Protein AF-A0A1Q8TRB0-F1 (afdb_monomer)

Radius of gyration: 15.33 Å; Cα contacts (8 Å, |Δi|>4): 151; chains: 1; bounding box: 32×51×38 Å

Foldseek 3Di:
DKFKFFQDPVVRFGHHTFWFWDWAVVDVVTDIDIGGDPPCVPRCVVVVVLDDPPDDVVSVVVQQVVPDDGIDMDDDDQDPPQPDRHSSRVVVSVVVVPVVDPPDPPPDDD

Mean predicted aligned error: 7.02 Å

Solvent-accessible surface area (backbone atoms only — not comparable to full-atom values): 6640 Å² total; per-residue (Å²): 75,32,38,36,21,23,56,27,81,93,76,75,44,37,72,41,77,34,31,26,41,30,77,38,78,89,44,88,74,61,45,74,38,78,43,68,48,92,86,37,71,73,79,32,42,74,55,58,76,69,58,55,98,80,68,48,73,67,56,49,54,53,50,61,77,63,51,86,56,64,41,36,76,43,85,36,83,76,53,87,86,48,86,47,62,59,51,25,33,49,54,53,46,52,52,55,50,56,76,72,43,78,79,72,74,76,81,74,89,125

Sequence (110 aa):
MWILLVWHPALGLPVDPVAVLGLDENRQPAERVVRWVPLVYEPAAPWRERLGETTTSQDIERWIAQSGGTCSLEPADVPEGALDLTHAADLVLDGLLAEVFPALPPRGDV

Structure (mmCIF, N/CA/C/O backbone):
data_AF-A0A1Q8TRB0-F1
#
_entry.id   AF-A0A1Q8TRB0-F1
#
loop_
_atom_site.group_PDB
_atom_site.id
_atom_site.type_symbol
_atom_site.label_atom_id
_atom_site.label_alt_id
_atom_site.label_comp_id
_atom_site.label_asym_id
_atom_site.label_entity_id
_atom_site.label_seq_id
_atom_site.pdbx_PDB_ins_code
_atom_site.Cartn_x
_atom_site.Cartn_y
_atom_site.Cartn_z
_atom_site.occupancy
_atom_site.B_iso_or_equiv
_atom_site.auth_seq_id
_atom_site.auth_comp_id
_atom_site.auth_asym_id
_atom_site.auth_atom_id
_atom_site.pdbx_PDB_model_num
ATOM 1 N N . MET A 1 1 ? -7.616 2.830 0.849 1.00 92.56 1 MET A N 1
ATOM 2 C CA . MET A 1 1 ? -6.283 2.189 0.902 1.00 92.56 1 MET A CA 1
ATOM 3 C C . MET A 1 1 ? -5.318 2.996 0.052 1.00 92.56 1 MET A C 1
ATOM 5 O O . MET A 1 1 ? -5.771 3.894 -0.653 1.00 92.56 1 MET A O 1
ATOM 9 N N . TRP A 1 2 ? -4.018 2.701 0.113 1.00 96.00 2 TRP A N 1
ATOM 10 C CA . TRP A 1 2 ? -3.015 3.402 -0.691 1.00 96.00 2 TRP A CA 1
ATOM 11 C C . TRP A 1 2 ? -1.966 2.457 -1.260 1.00 96.00 2 TRP A C 1
ATOM 13 O O . TRP A 1 2 ? -1.528 1.525 -0.586 1.00 96.00 2 TRP A O 1
ATOM 23 N N . ILE A 1 3 ? -1.527 2.743 -2.481 1.00 94.81 3 ILE A N 1
ATOM 24 C CA . ILE A 1 3 ? -0.365 2.124 -3.111 1.00 94.81 3 ILE A CA 1
ATOM 25 C C . ILE A 1 3 ? 0.816 3.073 -2.921 1.00 94.81 3 ILE A C 1
ATOM 27 O O . ILE A 1 3 ? 0.740 4.257 -3.248 1.00 94.81 3 ILE A O 1
ATOM 31 N N . LEU A 1 4 ? 1.907 2.555 -2.366 1.0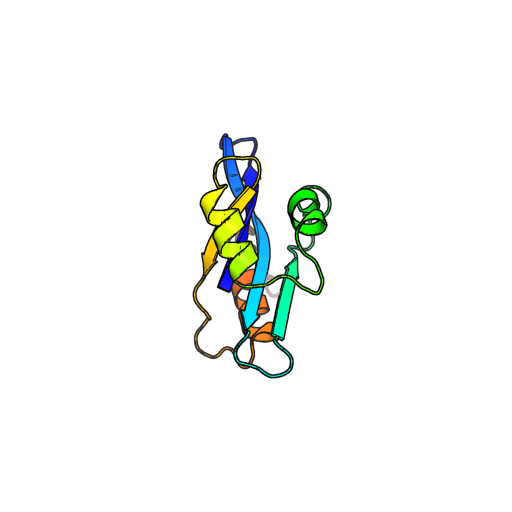0 94.75 4 LEU A N 1
ATOM 32 C CA . LEU A 1 4 ? 3.142 3.292 -2.143 1.00 94.75 4 LEU A CA 1
ATOM 33 C C . LEU A 1 4 ? 4.034 3.149 -3.370 1.00 94.75 4 LEU A C 1
ATOM 35 O O . LEU A 1 4 ? 4.421 2.035 -3.728 1.00 94.75 4 LEU A O 1
ATOM 39 N N . LEU A 1 5 ? 4.373 4.279 -3.983 1.00 93.25 5 LEU A N 1
ATOM 40 C CA . LEU A 1 5 ? 5.131 4.340 -5.226 1.00 93.25 5 LEU A CA 1
ATOM 41 C C . LEU A 1 5 ? 6.496 4.986 -5.015 1.00 93.25 5 LEU A C 1
ATOM 43 O O . LEU A 1 5 ? 6.659 5.884 -4.177 1.00 93.25 5 LEU A O 1
ATOM 47 N N . VAL A 1 6 ? 7.472 4.563 -5.810 1.00 92.75 6 VAL A N 1
ATOM 48 C CA . VAL A 1 6 ? 8.813 5.150 -5.871 1.00 92.75 6 VAL A CA 1
ATOM 49 C C . VAL A 1 6 ? 9.202 5.499 -7.301 1.00 92.75 6 VAL A C 1
ATOM 51 O O . VAL A 1 6 ? 8.542 5.116 -8.266 1.00 92.75 6 VAL A O 1
ATOM 54 N N . TRP A 1 7 ? 10.263 6.292 -7.428 1.00 90.94 7 TRP A N 1
ATOM 55 C CA . TRP A 1 7 ? 10.790 6.756 -8.704 1.00 90.94 7 TRP A CA 1
ATOM 56 C C . TRP A 1 7 ? 11.147 5.606 -9.644 1.00 90.94 7 TRP A C 1
ATOM 58 O O . TRP A 1 7 ? 12.063 4.833 -9.370 1.00 90.94 7 TRP A O 1
ATOM 68 N N . HIS A 1 8 ? 10.484 5.562 -10.797 1.00 88.69 8 HIS A N 1
ATOM 69 C CA . HIS A 1 8 ? 10.826 4.650 -11.873 1.00 88.69 8 HIS A CA 1
ATOM 70 C C . HIS A 1 8 ? 11.838 5.326 -12.816 1.00 88.69 8 HIS A C 1
ATOM 72 O O . HIS A 1 8 ? 11.475 6.258 -13.545 1.00 88.69 8 HIS A O 1
ATOM 78 N N . PRO A 1 9 ? 13.106 4.878 -12.866 1.00 84.31 9 PRO A N 1
ATOM 79 C CA . PRO A 1 9 ? 14.172 5.600 -13.563 1.00 84.31 9 PRO A CA 1
ATOM 80 C C . PRO A 1 9 ? 13.935 5.723 -15.071 1.00 84.31 9 PRO A C 1
ATOM 82 O O . PRO A 1 9 ? 14.245 6.761 -15.647 1.00 84.31 9 PRO A O 1
ATOM 85 N N . ALA A 1 10 ? 13.351 4.703 -15.708 1.00 87.31 10 ALA A N 1
ATOM 86 C CA . ALA A 1 10 ? 13.108 4.729 -17.151 1.00 87.31 10 ALA A CA 1
ATOM 87 C C . ALA A 1 10 ? 11.931 5.631 -17.552 1.00 87.31 10 ALA A C 1
ATOM 89 O O . ALA A 1 10 ? 11.874 6.083 -18.691 1.00 87.31 10 ALA A O 1
ATOM 90 N N . LEU A 1 11 ? 10.993 5.878 -16.631 1.00 85.69 11 LEU A N 1
ATOM 91 C CA . LEU A 1 11 ? 9.815 6.707 -16.898 1.00 85.69 11 LEU A CA 1
ATOM 92 C C . LEU A 1 11 ? 10.002 8.134 -16.377 1.00 85.69 11 LEU A C 1
ATOM 94 O O . LEU A 1 11 ? 9.344 9.042 -16.866 1.00 85.69 11 LEU A O 1
ATOM 98 N N . GLY A 1 12 ? 10.920 8.350 -15.431 1.00 88.38 12 GLY A N 1
ATOM 99 C CA . GLY A 1 12 ? 11.187 9.671 -14.871 1.00 88.38 12 GLY A CA 1
ATOM 100 C C . GLY A 1 12 ? 10.044 10.190 -13.997 1.00 88.38 12 GLY A C 1
ATOM 101 O O . GLY A 1 12 ? 9.782 11.390 -13.985 1.00 88.38 12 GLY A O 1
ATOM 102 N N . LEU A 1 13 ? 9.333 9.287 -13.317 1.00 89.62 13 LEU A N 1
ATOM 103 C CA . LEU A 1 13 ? 8.194 9.596 -12.449 1.00 89.62 13 LEU A CA 1
ATOM 104 C C . LEU A 1 13 ? 8.022 8.535 -11.346 1.00 89.62 13 LEU A C 1
ATOM 106 O O . LEU A 1 13 ? 8.429 7.386 -11.538 1.00 89.62 13 LEU A O 1
ATOM 110 N N . PRO A 1 14 ? 7.436 8.891 -10.185 1.00 89.50 14 PRO A N 1
ATOM 111 C CA . PRO A 1 14 ? 7.232 7.987 -9.055 1.00 89.50 14 PRO A CA 1
ATOM 112 C C . PRO A 1 14 ? 6.024 7.063 -9.250 1.00 89.50 14 PRO A C 1
ATOM 114 O O . PRO A 1 14 ? 4.976 7.278 -8.649 1.00 89.50 14 PRO A O 1
ATOM 117 N N . VAL A 1 15 ? 6.178 6.049 -10.104 1.00 90.38 15 VAL A N 1
ATOM 118 C CA . VAL A 1 15 ? 5.108 5.103 -10.476 1.00 90.38 15 VAL A CA 1
ATOM 119 C C . VAL A 1 15 ? 5.428 3.637 -10.215 1.00 90.38 15 VAL A C 1
ATOM 121 O O . VAL A 1 15 ? 4.607 2.784 -10.525 1.00 90.38 15 VAL A O 1
ATOM 124 N N . ASP A 1 16 ? 6.599 3.325 -9.662 1.00 90.81 16 ASP A N 1
ATOM 125 C CA . ASP A 1 16 ? 6.977 1.939 -9.385 1.00 90.81 16 ASP A CA 1
ATOM 126 C C . ASP A 1 16 ? 6.393 1.489 -8.031 1.00 90.81 16 ASP A C 1
ATOM 128 O O . ASP A 1 16 ? 6.7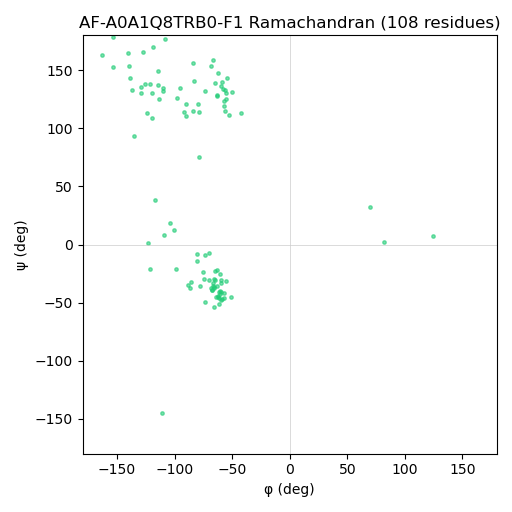58 2.077 -7.003 1.00 90.81 16 ASP A O 1
ATOM 132 N N . PRO A 1 17 ? 5.463 0.515 -7.984 1.00 92.1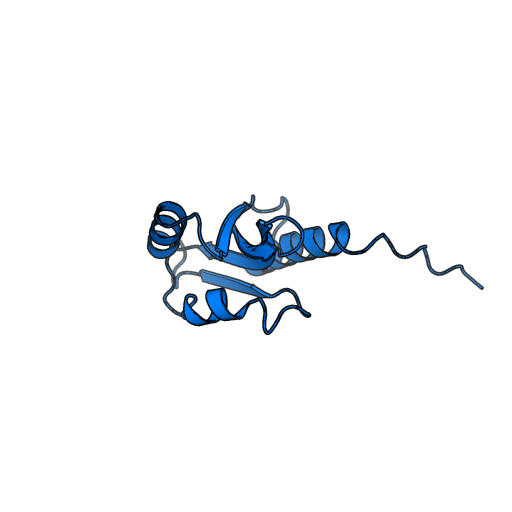9 17 PRO A N 1
ATOM 133 C CA . PRO A 1 17 ? 4.819 0.108 -6.743 1.00 92.19 17 PRO A CA 1
ATOM 134 C C . PRO A 1 17 ? 5.748 -0.710 -5.850 1.00 92.19 17 PRO A C 1
ATOM 136 O O . PRO A 1 17 ? 6.353 -1.692 -6.273 1.00 92.19 17 PRO A O 1
ATOM 139 N N . VAL A 1 18 ? 5.807 -0.344 -4.567 1.00 94.06 18 VAL A N 1
ATOM 140 C CA . VAL A 1 18 ? 6.647 -1.045 -3.581 1.00 94.06 18 VAL A CA 1
ATOM 141 C C . VAL A 1 18 ? 5.894 -1.617 -2.393 1.00 94.06 18 VAL A C 1
ATOM 143 O O . VAL A 1 18 ? 6.400 -2.524 -1.727 1.00 94.06 18 VAL A O 1
ATOM 146 N N . ALA A 1 19 ? 4.696 -1.110 -2.109 1.00 94.94 19 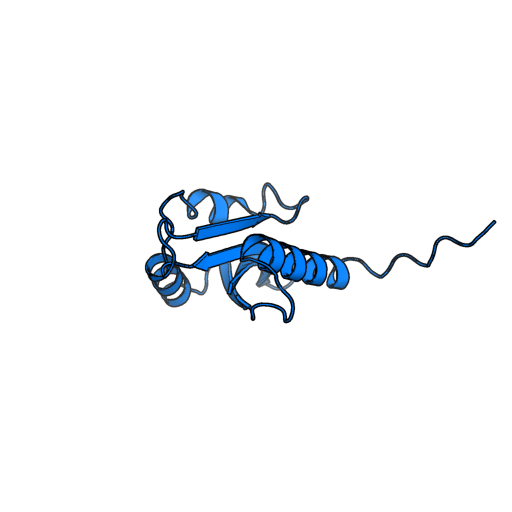ALA A N 1
ATOM 147 C CA . ALA A 1 19 ? 3.849 -1.640 -1.055 1.00 94.94 19 ALA A CA 1
ATOM 148 C C . ALA A 1 19 ? 2.395 -1.193 -1.187 1.00 94.94 19 ALA A C 1
ATOM 150 O O . ALA A 1 19 ? 2.088 -0.190 -1.825 1.00 94.94 19 ALA A O 1
ATOM 151 N N . VAL A 1 20 ? 1.525 -1.909 -0.486 1.00 95.94 20 VAL A N 1
ATOM 152 C CA . VAL A 1 20 ? 0.143 -1.528 -0.217 1.00 95.94 20 VAL A CA 1
ATOM 153 C C . VAL A 1 20 ? 0.011 -1.184 1.264 1.00 95.94 20 VAL A C 1
ATOM 155 O O . VAL A 1 20 ? 0.473 -1.932 2.129 1.00 95.94 20 VAL A O 1
ATOM 158 N N . LEU A 1 21 ? -0.611 -0.045 1.555 1.00 96.12 21 LEU A N 1
ATOM 159 C CA . LEU A 1 21 ? -0.904 0.443 2.897 1.00 96.12 21 LEU A CA 1
ATOM 160 C C . LEU A 1 21 ? -2.421 0.468 3.128 1.00 96.12 21 LEU A C 1
ATOM 162 O O . LEU A 1 21 ? -3.177 1.113 2.396 1.00 96.12 21 LEU A O 1
ATOM 166 N N . GLY A 1 22 ? -2.851 -0.195 4.195 1.00 95.00 22 GLY A N 1
ATOM 167 C CA . GLY A 1 22 ? -4.182 -0.075 4.775 1.00 95.00 22 GLY A CA 1
ATOM 168 C C . GLY A 1 22 ? -4.111 0.626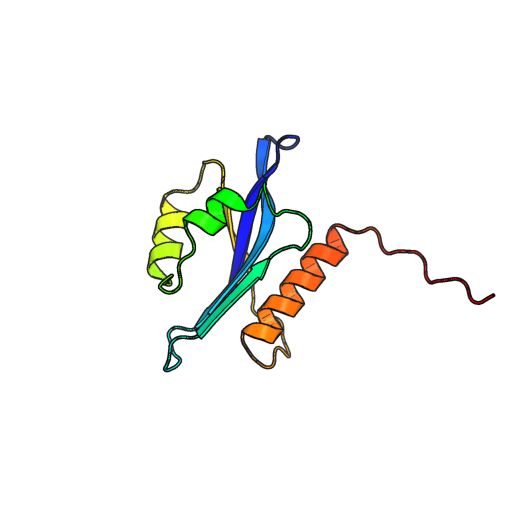 6.129 1.00 95.00 22 GLY A C 1
ATOM 169 O O . GLY A 1 22 ? -3.263 0.281 6.954 1.00 95.00 22 GLY A O 1
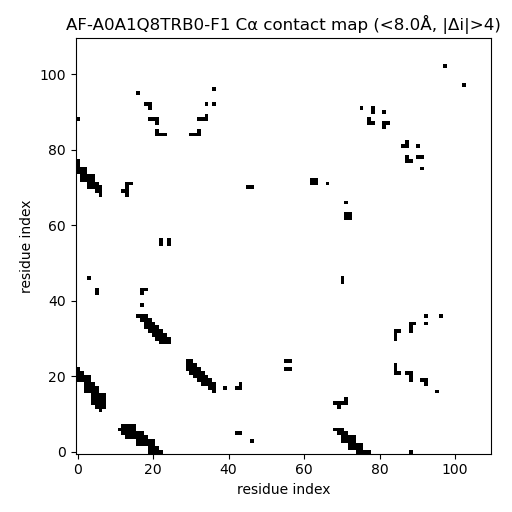ATOM 170 N N . LEU A 1 23 ? -5.014 1.579 6.363 1.00 93.56 23 LEU A N 1
ATOM 171 C CA . LEU A 1 23 ? -5.252 2.201 7.667 1.00 93.56 23 LEU A CA 1
ATOM 172 C C . LEU A 1 23 ? -6.751 2.148 7.960 1.00 93.56 23 LEU A C 1
ATOM 174 O O . LEU A 1 23 ? -7.555 2.471 7.085 1.00 93.56 23 LEU A O 1
ATOM 178 N N . ASP A 1 24 ? -7.105 1.772 9.182 1.00 90.31 24 ASP A N 1
ATOM 179 C CA . ASP A 1 24 ? -8.454 1.880 9.726 1.00 90.31 24 ASP A CA 1
ATOM 180 C C . ASP A 1 24 ? -8.387 2.440 11.152 1.00 90.31 24 ASP A C 1
ATOM 182 O O . ASP A 1 24 ? -8.198 1.726 12.140 1.00 90.31 24 ASP A O 1
ATOM 186 N N . GLU A 1 25 ? -8.527 3.760 11.246 1.00 87.06 25 GLU A N 1
ATOM 187 C CA . GLU A 1 25 ? -8.506 4.504 12.509 1.00 87.06 25 GLU A CA 1
ATOM 188 C C . GLU A 1 25 ? -9.850 4.454 13.253 1.00 87.06 25 GLU A C 1
ATOM 190 O O . GLU A 1 25 ? -9.930 4.886 14.402 1.00 87.06 25 GLU A O 1
ATOM 195 N N . ASN A 1 26 ? -10.906 3.908 12.635 1.00 86.56 26 ASN A N 1
ATOM 196 C CA . ASN A 1 26 ? -12.213 3.768 13.280 1.00 86.56 26 ASN A CA 1
ATOM 197 C C . ASN A 1 26 ? -12.276 2.542 14.205 1.00 86.56 26 ASN A C 1
ATOM 199 O O . ASN A 1 26 ? -13.193 2.432 15.024 1.00 86.56 26 ASN A O 1
ATOM 203 N N . ARG A 1 27 ? -11.314 1.616 14.100 1.00 82.69 27 ARG A N 1
ATOM 204 C CA . ARG A 1 27 ? -11.175 0.469 15.010 1.00 82.69 27 ARG A CA 1
ATOM 205 C C . ARG A 1 27 ? -10.406 0.838 16.276 1.00 82.69 27 ARG A C 1
ATOM 207 O O . ARG A 1 27 ? -9.610 1.771 16.305 1.00 82.69 27 ARG A O 1
ATOM 214 N N . GLN A 1 28 ? -10.644 0.076 17.345 1.00 80.88 28 GLN A N 1
ATOM 215 C CA . GLN A 1 28 ? -9.885 0.168 18.594 1.00 80.88 28 GLN A CA 1
ATOM 216 C C . GLN A 1 28 ? -9.290 -1.204 18.957 1.00 80.88 28 GLN A C 1
ATOM 218 O O . GLN A 1 28 ? -10.054 -2.116 19.285 1.00 80.88 28 GLN A O 1
ATOM 223 N N . PRO A 1 29 ? -7.950 -1.364 18.922 1.00 82.06 29 PRO A N 1
ATOM 224 C CA . PRO A 1 29 ? -6.961 -0.369 18.484 1.00 82.06 29 PRO A CA 1
ATOM 225 C C . PRO A 1 29 ? -7.074 -0.061 16.980 1.00 82.06 29 PRO A C 1
ATOM 227 O O . PRO A 1 29 ? -7.624 -0.868 16.230 1.00 82.06 29 PRO A O 1
ATOM 230 N N . ALA A 1 30 ? -6.558 1.100 16.562 1.00 86.19 30 ALA A N 1
ATOM 231 C CA . ALA A 1 30 ? -6.470 1.456 15.149 1.00 86.19 30 ALA A CA 1
ATOM 232 C C . ALA A 1 30 ? -5.694 0.369 14.397 1.00 86.19 30 ALA A C 1
ATOM 234 O O . ALA A 1 30 ? -4.645 -0.092 14.859 1.00 86.19 30 ALA A O 1
ATOM 235 N N . GLU A 1 31 ? -6.224 -0.060 13.258 1.00 89.50 31 GLU A N 1
ATOM 236 C CA . GLU A 1 31 ? -5.632 -1.129 12.470 1.00 89.50 31 GLU A CA 1
ATOM 237 C C . GLU A 1 31 ? -4.752 -0.536 11.372 1.00 89.50 31 GLU A C 1
ATOM 239 O O . GLU A 1 31 ? -5.130 0.406 10.673 1.00 89.50 31 GLU A O 1
ATOM 244 N N . ARG A 1 32 ? -3.556 -1.099 11.209 1.00 91.69 32 ARG A N 1
ATOM 245 C CA . ARG A 1 32 ? -2.624 -0.720 10.151 1.00 91.69 32 ARG A CA 1
ATOM 246 C C . ARG A 1 32 ? -2.019 -1.965 9.540 1.00 91.69 32 ARG A C 1
ATOM 248 O O . ARG A 1 32 ? -1.484 -2.820 10.244 1.00 91.69 32 ARG A O 1
ATOM 255 N N . VAL A 1 33 ? -2.010 -2.003 8.217 1.00 94.44 33 VAL A N 1
ATOM 256 C CA . VAL A 1 33 ? -1.432 -3.093 7.441 1.00 94.44 33 VAL A CA 1
ATOM 257 C C . VAL A 1 33 ? -0.495 -2.515 6.396 1.00 94.44 33 VAL A C 1
ATOM 259 O O . VAL A 1 33 ? -0.875 -1.625 5.644 1.00 94.44 33 VAL A O 1
ATOM 262 N N . VAL A 1 34 ? 0.724 -3.049 6.322 1.00 94.75 34 VAL A N 1
ATOM 263 C CA . VAL A 1 34 ? 1.625 -2.815 5.188 1.00 94.75 34 VAL A CA 1
ATOM 264 C C . VAL A 1 34 ? 1.949 -4.152 4.543 1.00 94.75 34 VAL A C 1
ATOM 266 O O . VAL A 1 34 ? 2.334 -5.104 5.230 1.00 94.75 34 VAL A O 1
ATOM 269 N N . ARG A 1 35 ? 1.798 -4.220 3.223 1.0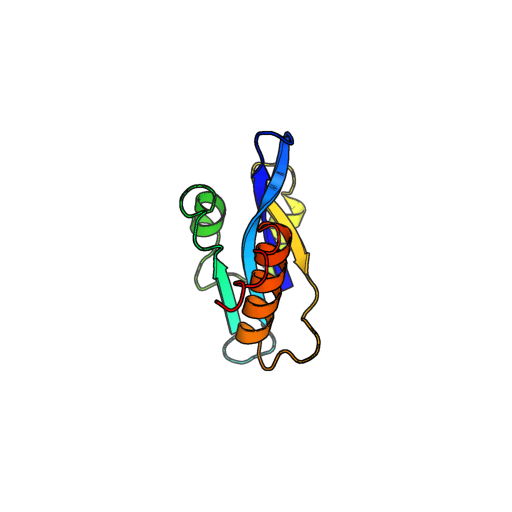0 94.62 35 ARG A N 1
ATOM 270 C CA . ARG A 1 35 ? 2.175 -5.368 2.401 1.00 94.62 35 ARG A CA 1
ATOM 271 C C . ARG A 1 35 ? 3.213 -4.935 1.391 1.00 94.62 35 ARG A C 1
ATOM 273 O O . ARG A 1 35 ? 2.921 -4.156 0.495 1.00 94.62 35 ARG A O 1
ATOM 280 N N . TRP A 1 36 ? 4.444 -5.390 1.594 1.00 93.88 36 TRP A N 1
ATOM 281 C CA . TRP A 1 36 ? 5.573 -5.055 0.733 1.00 93.88 36 TRP A CA 1
ATOM 282 C C . TRP A 1 36 ? 5.607 -5.970 -0.483 1.00 93.88 36 TRP A C 1
ATOM 284 O O . TRP A 1 36 ? 5.421 -7.180 -0.354 1.00 93.88 36 TRP A O 1
ATOM 294 N N . VAL A 1 37 ? 5.941 -5.406 -1.639 1.00 90.94 37 VAL A N 1
ATOM 295 C CA . VAL A 1 37 ? 6.300 -6.196 -2.816 1.00 90.94 37 VAL A CA 1
ATOM 296 C C . VAL A 1 37 ? 7.582 -6.996 -2.487 1.00 90.94 37 VAL A C 1
ATOM 298 O O . VAL A 1 37 ? 8.567 -6.406 -2.029 1.00 90.94 37 VAL A O 1
ATOM 301 N N . PRO A 1 38 ? 7.617 -8.331 -2.682 1.00 81.62 38 PRO A N 1
ATOM 302 C CA . PRO A 1 38 ? 8.695 -9.182 -2.158 1.00 81.62 38 PRO A CA 1
ATOM 303 C C . PRO A 1 38 ? 10.119 -8.872 -2.654 1.00 81.62 38 PRO A C 1
ATOM 305 O O . PRO A 1 38 ? 11.082 -9.182 -1.957 1.00 81.62 38 PRO A O 1
ATOM 308 N N . LEU A 1 39 ? 10.275 -8.270 -3.840 1.00 77.06 39 LEU A N 1
ATOM 309 C CA . LEU A 1 39 ? 11.571 -8.128 -4.527 1.00 77.06 39 LEU A CA 1
ATOM 310 C C . LEU A 1 39 ? 12.133 -6.695 -4.572 1.00 77.06 39 LEU A C 1
ATOM 312 O O . LEU A 1 39 ? 13.146 -6.463 -5.222 1.00 77.06 39 LEU A O 1
ATOM 316 N N . VAL A 1 40 ? 11.526 -5.736 -3.869 1.00 77.06 40 VAL A N 1
ATOM 317 C CA . VAL A 1 40 ? 11.888 -4.302 -3.969 1.00 77.06 40 VAL A CA 1
ATOM 318 C C . VAL A 1 40 ? 12.420 -3.721 -2.657 1.00 77.06 40 VAL A C 1
ATOM 320 O O . VAL A 1 40 ? 12.143 -2.581 -2.297 1.00 77.06 40 VAL A O 1
ATOM 323 N N . TYR A 1 41 ? 13.212 -4.502 -1.921 1.00 71.94 41 TYR A N 1
ATOM 324 C CA . TYR A 1 41 ? 13.681 -4.140 -0.575 1.00 71.94 41 TYR A CA 1
ATOM 325 C C . TYR A 1 41 ? 14.455 -2.809 -0.526 1.00 71.94 41 TYR A C 1
ATOM 327 O O . TYR A 1 41 ? 14.180 -1.983 0.343 1.00 71.94 41 TYR A O 1
ATOM 335 N N . GLU A 1 42 ? 15.395 -2.597 -1.453 1.00 81.56 42 GLU A N 1
ATOM 336 C CA . GLU A 1 42 ? 16.179 -1.356 -1.549 1.00 81.56 42 GLU A CA 1
ATOM 337 C C . GLU A 1 42 ? 15.359 -0.181 -2.112 1.00 81.56 42 GLU A C 1
ATOM 339 O O . GLU A 1 42 ? 15.320 0.860 -1.452 1.00 81.56 42 GLU A O 1
ATOM 344 N N . PRO A 1 43 ? 14.631 -0.316 -3.244 1.00 84.38 43 PRO A N 1
ATOM 345 C CA . PRO A 1 43 ? 13.750 0.748 -3.733 1.00 84.38 43 PRO A CA 1
ATOM 346 C C . PRO A 1 43 ? 12.710 1.211 -2.707 1.00 84.38 43 PRO A C 1
ATOM 348 O O . PRO A 1 43 ? 12.357 2.384 -2.677 1.00 84.38 43 PRO A O 1
ATOM 351 N N . ALA A 1 44 ? 12.251 0.317 -1.827 1.00 88.19 44 ALA A N 1
ATOM 352 C CA . ALA A 1 44 ? 11.288 0.617 -0.773 1.00 88.19 44 ALA A CA 1
ATOM 353 C C . ALA A 1 44 ? 11.852 1.426 0.412 1.00 88.19 44 ALA A C 1
ATOM 355 O O . ALA A 1 44 ? 11.069 1.849 1.270 1.00 88.19 44 ALA A O 1
ATOM 356 N N . ALA A 1 45 ? 13.171 1.640 0.504 1.00 89.88 45 ALA A N 1
ATOM 357 C CA . ALA A 1 45 ? 13.810 2.296 1.650 1.00 89.88 45 ALA A CA 1
ATOM 358 C C . ALA A 1 45 ? 13.173 3.648 2.043 1.00 89.88 45 ALA A C 1
ATOM 360 O O . ALA A 1 45 ? 12.849 3.809 3.222 1.00 89.88 45 ALA A O 1
ATOM 361 N N . PRO A 1 46 ? 12.850 4.564 1.105 1.00 90.31 46 PRO A N 1
ATOM 362 C CA . PRO A 1 46 ? 12.217 5.836 1.456 1.00 90.31 46 PRO A CA 1
ATOM 363 C C . PRO A 1 46 ? 10.872 5.677 2.173 1.00 90.31 46 PRO A C 1
ATOM 365 O O . PRO A 1 46 ? 10.514 6.490 3.022 1.00 90.31 46 PRO A O 1
ATOM 368 N N . TRP A 1 47 ? 10.109 4.632 1.841 1.00 93.12 47 TRP A N 1
ATOM 369 C CA . TRP A 1 47 ? 8.843 4.344 2.510 1.00 93.12 47 TRP A CA 1
ATOM 370 C C . TRP A 1 47 ? 9.050 3.683 3.864 1.00 93.12 47 TRP A C 1
ATOM 372 O O . TRP A 1 47 ? 8.322 3.985 4.802 1.00 93.12 47 TRP A O 1
ATOM 382 N N . ARG A 1 48 ? 10.062 2.830 4.001 1.00 90.31 48 ARG A N 1
ATOM 383 C CA . ARG A 1 48 ? 10.390 2.175 5.274 1.00 90.31 48 ARG A CA 1
ATOM 384 C C . ARG A 1 48 ? 10.872 3.150 6.334 1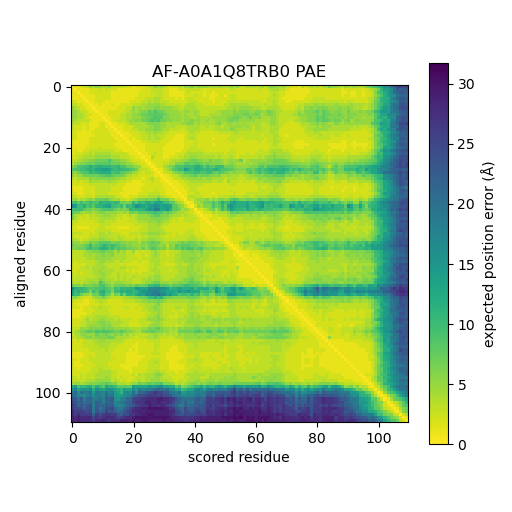.00 90.31 48 ARG A C 1
ATOM 386 O O . ARG A 1 48 ? 10.550 2.971 7.498 1.00 90.31 48 ARG A O 1
ATOM 393 N N . GLU A 1 49 ? 11.605 4.179 5.928 1.00 89.94 49 GLU A N 1
ATOM 394 C CA . GLU A 1 49 ? 12.056 5.249 6.822 1.00 89.94 49 GLU A CA 1
ATOM 395 C C . GLU A 1 49 ? 10.900 6.144 7.294 1.00 89.94 49 GLU A C 1
ATOM 397 O O . GLU A 1 49 ? 10.940 6.676 8.400 1.00 89.94 49 GLU A O 1
ATOM 402 N N . ARG A 1 50 ? 9.859 6.310 6.466 1.00 90.25 50 ARG A N 1
ATOM 403 C CA . ARG A 1 50 ? 8.682 7.141 6.778 1.00 90.25 50 ARG A CA 1
ATOM 404 C C . ARG A 1 50 ? 7.604 6.398 7.558 1.00 90.25 50 ARG A C 1
ATOM 406 O O . ARG A 1 50 ? 6.926 7.000 8.388 1.00 90.25 50 ARG A O 1
ATOM 413 N N . LEU A 1 51 ? 7.399 5.121 7.249 1.00 90.38 51 LEU A N 1
ATOM 414 C CA . LEU A 1 51 ? 6.369 4.293 7.861 1.00 90.38 51 LEU A CA 1
ATOM 415 C C . LEU A 1 51 ? 6.823 3.829 9.247 1.00 90.38 51 LEU A C 1
ATOM 417 O O . LEU A 1 51 ? 7.727 3.008 9.371 1.00 90.38 51 LEU A O 1
ATOM 421 N N . GLY A 1 52 ? 6.131 4.294 10.282 1.00 84.38 52 GLY A N 1
ATOM 422 C CA . GLY A 1 52 ? 6.300 3.836 11.658 1.00 84.38 52 GLY A CA 1
ATOM 423 C C . GLY A 1 52 ? 5.115 2.998 12.135 1.00 84.38 52 GLY A C 1
ATOM 424 O O . GLY A 1 52 ? 4.110 2.848 11.437 1.00 84.38 52 GLY A O 1
ATOM 425 N N . GLU A 1 53 ? 5.205 2.482 13.361 1.00 79.19 53 GLU A N 1
ATOM 426 C CA . GLU A 1 53 ? 4.070 1.834 14.042 1.00 79.19 53 GLU A CA 1
ATOM 427 C C . GLU A 1 53 ? 2.911 2.810 14.301 1.00 79.19 53 GLU A C 1
ATOM 429 O O . GLU A 1 53 ? 1.767 2.390 14.429 1.00 79.19 53 GLU A O 1
ATOM 434 N N . THR A 1 54 ? 3.198 4.114 14.317 1.00 84.25 54 THR A N 1
ATOM 435 C CA . THR A 1 54 ? 2.243 5.192 14.600 1.00 84.25 54 THR A CA 1
ATOM 436 C C . THR A 1 54 ? 1.798 5.955 13.351 1.00 84.25 54 THR A C 1
ATOM 438 O O . THR A 1 54 ? 1.360 7.092 13.479 1.00 84.25 54 THR A O 1
ATOM 441 N N . THR A 1 55 ? 1.973 5.406 12.144 1.00 89.50 55 THR A N 1
ATOM 442 C CA . THR A 1 55 ? 1.523 6.086 10.915 1.00 89.50 55 THR A CA 1
ATOM 443 C C . THR A 1 55 ? 0.003 6.252 10.912 1.00 89.50 55 THR A C 1
ATOM 445 O O . THR A 1 55 ? -0.720 5.271 11.079 1.00 89.50 55 THR A O 1
ATOM 448 N N . THR A 1 56 ? -0.452 7.481 10.666 1.00 89.81 56 THR A N 1
ATOM 449 C CA . THR A 1 56 ? -1.865 7.903 10.685 1.00 89.81 56 THR A CA 1
ATOM 450 C C . THR A 1 56 ? -2.336 8.417 9.327 1.00 89.81 56 THR A C 1
ATOM 452 O O . THR A 1 56 ? -1.523 8.697 8.441 1.00 89.81 56 THR A O 1
ATOM 455 N N . SER A 1 57 ? -3.646 8.629 9.168 1.00 87.94 57 SER A N 1
ATOM 456 C CA . SER A 1 57 ? -4.211 9.272 7.970 1.00 87.94 57 SER A CA 1
ATOM 457 C C . SER A 1 57 ? -3.664 10.691 7.758 1.00 87.94 57 SER A C 1
ATOM 459 O O . SER A 1 57 ? -3.475 11.124 6.623 1.00 87.94 57 SER A O 1
ATOM 461 N N . GLN A 1 58 ? -3.321 11.407 8.833 1.00 89.31 58 GLN A N 1
ATOM 462 C CA . GLN A 1 58 ? -2.731 12.745 8.736 1.00 89.31 58 GLN A CA 1
ATOM 463 C C . GLN A 1 58 ? -1.326 12.722 8.110 1.00 89.31 58 GLN A C 1
ATOM 465 O O . GLN A 1 58 ? -0.934 13.661 7.410 1.00 89.31 58 GLN A O 1
ATOM 470 N N . ASP A 1 59 ? -0.555 11.655 8.338 1.00 91.19 59 ASP A N 1
ATOM 471 C CA . ASP A 1 59 ? 0.741 11.482 7.679 1.00 91.19 59 ASP A CA 1
ATOM 472 C C . ASP A 1 59 ? 0.562 11.288 6.169 1.00 91.19 59 ASP A C 1
ATOM 474 O O . ASP A 1 59 ? 1.328 11.850 5.386 1.00 91.19 59 ASP A O 1
ATOM 478 N N . ILE A 1 60 ? -0.501 10.5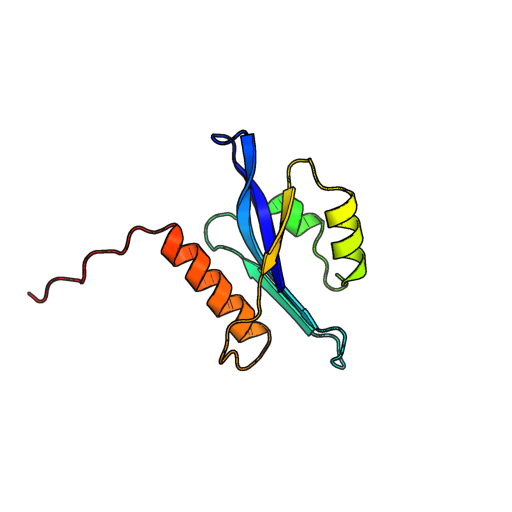87 5.756 1.00 88.81 60 ILE A N 1
ATOM 479 C CA . ILE A 1 60 ? -0.867 10.419 4.344 1.00 88.81 60 ILE A CA 1
ATOM 480 C C . ILE A 1 60 ? -1.177 11.761 3.694 1.00 88.81 60 ILE A C 1
ATOM 482 O O . ILE A 1 60 ? -0.598 12.084 2.659 1.00 88.81 60 ILE A O 1
ATOM 486 N N . GLU A 1 61 ? -2.040 12.568 4.310 1.00 88.94 61 GLU A N 1
ATOM 487 C CA . GLU A 1 61 ? -2.373 13.903 3.803 1.00 88.94 61 GLU A CA 1
ATOM 488 C C . GLU A 1 61 ? -1.121 14.774 3.655 1.00 88.94 61 GLU A C 1
ATOM 490 O O . GLU A 1 61 ? -0.936 15.449 2.639 1.00 88.94 61 GLU A O 1
ATOM 495 N N . ARG A 1 62 ? -0.214 14.711 4.639 1.00 89.19 62 ARG A N 1
ATOM 496 C CA . ARG A 1 62 ? 1.066 15.422 4.588 1.00 89.19 62 ARG A CA 1
ATOM 497 C C . ARG A 1 62 ? 1.929 14.952 3.418 1.00 89.19 62 ARG A C 1
ATOM 499 O O . ARG A 1 62 ? 2.513 15.791 2.736 1.00 89.19 62 ARG A O 1
ATOM 506 N N . TRP A 1 63 ? 2.031 13.645 3.184 1.00 89.94 63 TRP A N 1
ATOM 507 C CA . TRP A 1 63 ? 2.822 13.099 2.079 1.00 89.94 63 TRP A CA 1
ATOM 508 C C . TRP A 1 63 ? 2.215 13.415 0.711 1.00 89.94 63 TRP A C 1
ATOM 510 O O . TRP A 1 63 ? 2.961 13.753 -0.205 1.00 89.94 63 TRP A O 1
ATOM 520 N N . ILE A 1 64 ? 0.886 13.397 0.584 1.00 85.81 64 ILE A N 1
ATOM 521 C CA . ILE A 1 64 ? 0.181 13.825 -0.634 1.00 85.81 64 ILE A CA 1
ATOM 522 C C . ILE A 1 64 ? 0.449 15.308 -0.908 1.00 85.81 64 ILE A C 1
ATOM 524 O O . ILE A 1 64 ? 0.776 15.674 -2.032 1.00 85.81 64 ILE A O 1
ATOM 528 N N . ALA A 1 65 ? 0.382 16.172 0.108 1.00 84.50 65 ALA A N 1
ATOM 529 C CA . ALA A 1 65 ? 0.664 17.602 -0.047 1.00 84.50 65 ALA A CA 1
ATOM 530 C C . ALA A 1 65 ? 2.129 17.902 -0.431 1.00 84.50 65 ALA A C 1
ATOM 532 O O . ALA A 1 65 ? 2.421 18.957 -0.987 1.00 84.50 65 ALA A O 1
ATOM 533 N N . GLN A 1 66 ? 3.047 16.978 -0.137 1.00 79.69 66 GLN A N 1
ATOM 534 C CA . GLN A 1 66 ? 4.478 17.061 -0.454 1.00 79.69 66 GLN A CA 1
ATOM 535 C C . GLN A 1 66 ? 4.860 16.233 -1.696 1.00 79.69 66 GLN A C 1
ATOM 537 O O . GLN A 1 66 ? 6.044 15.990 -1.938 1.00 79.69 66 GLN A O 1
ATOM 542 N N . SER A 1 67 ? 3.870 15.777 -2.470 1.00 66.69 67 SER A N 1
ATOM 543 C CA . SER A 1 67 ? 4.078 14.970 -3.675 1.00 66.69 67 SER A CA 1
ATOM 544 C C . SER A 1 67 ? 4.872 15.733 -4.748 1.00 66.69 67 SER A C 1
ATOM 546 O O . SER A 1 67 ? 4.799 16.956 -4.856 1.00 66.69 67 SER A O 1
ATOM 548 N N . GLY A 1 68 ? 5.681 15.001 -5.528 1.00 63.56 68 GLY A N 1
ATOM 549 C CA . GLY A 1 68 ? 6.553 15.574 -6.570 1.00 63.56 68 GLY A CA 1
ATOM 550 C C . GLY A 1 68 ? 8.046 15.235 -6.454 1.00 63.56 68 GLY A C 1
ATOM 551 O O . GLY A 1 68 ? 8.850 15.783 -7.204 1.00 63.56 68 GLY A O 1
ATOM 552 N N . GLY A 1 69 ? 8.429 14.348 -5.528 1.00 76.69 69 GLY A N 1
ATOM 553 C CA . GLY A 1 69 ? 9.807 13.869 -5.356 1.00 76.69 69 GLY A CA 1
ATOM 554 C C . GLY A 1 69 ? 10.005 12.400 -5.749 1.00 76.69 69 GLY A C 1
ATOM 555 O O . GLY A 1 69 ? 9.373 11.876 -6.660 1.00 76.69 69 GLY A O 1
ATOM 556 N N . THR A 1 70 ? 10.877 11.704 -5.020 1.00 83.25 70 THR A N 1
ATOM 557 C CA . THR A 1 70 ? 11.238 10.292 -5.249 1.00 83.25 70 THR A CA 1
ATOM 558 C C . THR A 1 70 ? 10.132 9.287 -4.912 1.00 83.25 70 THR A C 1
ATOM 560 O O . THR A 1 70 ? 10.301 8.097 -5.172 1.00 83.25 70 THR A O 1
ATOM 563 N N . CYS A 1 71 ? 9.026 9.731 -4.309 1.00 90.00 71 CYS A N 1
ATOM 564 C CA . CYS A 1 71 ? 7.910 8.880 -3.906 1.00 90.00 71 CYS A CA 1
ATOM 565 C C . CYS A 1 71 ? 6.569 9.552 -4.186 1.00 90.00 71 CYS A C 1
ATOM 567 O O . CYS A 1 71 ? 6.469 10.779 -4.144 1.00 90.00 71 CYS A O 1
ATOM 569 N N . SER A 1 72 ? 5.547 8.725 -4.379 1.00 92.06 72 SER A N 1
ATOM 570 C CA . SER A 1 72 ? 4.146 9.135 -4.468 1.00 92.06 72 SER A CA 1
ATOM 571 C C . SER A 1 72 ? 3.253 8.130 -3.741 1.00 92.06 72 SER A C 1
ATOM 573 O O . SER A 1 72 ? 3.692 7.023 -3.418 1.00 92.06 72 SER A O 1
ATOM 575 N N . LEU A 1 73 ? 2.012 8.523 -3.475 1.00 92.19 73 LEU A N 1
ATOM 576 C CA . LEU A 1 73 ? 0.949 7.619 -3.054 1.00 92.19 73 LEU A CA 1
ATOM 577 C C . LEU A 1 73 ? -0.195 7.717 -4.050 1.00 92.19 73 LEU A C 1
ATOM 579 O O . LEU A 1 73 ? -0.585 8.825 -4.409 1.00 92.19 73 LEU A O 1
ATOM 583 N N . GLU A 1 74 ? -0.777 6.579 -4.397 1.00 91.69 74 GLU A N 1
ATOM 584 C CA . GLU A 1 74 ? -2.022 6.534 -5.162 1.00 91.69 74 GLU A CA 1
ATOM 585 C C . GLU A 1 74 ? -3.140 5.934 -4.308 1.00 91.69 74 GLU A C 1
ATOM 587 O O . GLU A 1 74 ? -2.899 4.961 -3.581 1.00 91.69 74 GLU A O 1
ATOM 592 N N . PRO A 1 75 ? -4.357 6.502 -4.345 1.00 92.38 75 PRO A N 1
ATOM 593 C CA . PRO A 1 75 ? -5.498 5.899 -3.682 1.00 92.38 75 PRO A CA 1
ATOM 594 C C . PRO A 1 75 ? -5.830 4.554 -4.336 1.00 92.38 75 PRO A C 1
ATOM 596 O O . PRO A 1 75 ? -5.817 4.414 -5.555 1.00 92.38 75 PRO A O 1
ATOM 599 N N . ALA A 1 76 ? -6.159 3.575 -3.502 1.00 92.94 76 ALA A N 1
ATOM 600 C CA . ALA A 1 76 ? -6.697 2.294 -3.929 1.00 92.94 76 ALA A CA 1
ATOM 601 C C . ALA A 1 76 ? -8.010 2.015 -3.203 1.00 92.94 76 ALA A C 1
ATOM 603 O O . ALA A 1 76 ? -8.134 2.244 -1.987 1.00 92.94 76 ALA A O 1
ATOM 604 N N . ASP A 1 77 ? -8.966 1.494 -3.962 1.00 91.69 77 ASP A N 1
ATOM 605 C CA . ASP A 1 77 ? -10.228 1.008 -3.431 1.00 91.69 77 ASP A CA 1
ATOM 606 C C . ASP A 1 77 ? -10.008 -0.251 -2.589 1.00 91.69 77 ASP A C 1
ATOM 608 O O . ASP A 1 77 ? -9.042 -0.996 -2.768 1.00 91.69 77 ASP A O 1
ATOM 612 N N . VAL A 1 78 ? -10.908 -0.478 -1.633 1.00 90.62 78 VAL A N 1
ATOM 613 C CA . VAL A 1 78 ? -10.953 -1.739 -0.890 1.00 90.62 78 VAL A CA 1
ATOM 614 C C . VAL A 1 78 ? -11.669 -2.764 -1.774 1.00 90.62 78 VAL A C 1
ATOM 616 O O . VAL A 1 78 ? -12.822 -2.515 -2.131 1.00 90.62 78 VAL A O 1
ATOM 619 N N . PRO A 1 79 ? -11.035 -3.897 -2.132 1.00 91.00 79 PRO A N 1
ATOM 620 C CA . PRO A 1 79 ? -11.659 -4.894 -2.995 1.00 91.00 79 PRO A CA 1
ATOM 621 C C . PRO A 1 79 ? -12.962 -5.444 -2.408 1.00 91.00 79 PRO A C 1
ATOM 623 O O . PRO A 1 79 ? -13.051 -5.729 -1.209 1.00 91.00 79 PRO A O 1
ATOM 626 N N . GLU A 1 80 ? -13.966 -5.647 -3.263 1.00 88.38 80 GLU A N 1
ATOM 627 C CA . GLU A 1 80 ? -15.195 -6.332 -2.863 1.00 88.38 80 GLU A CA 1
ATOM 628 C C . GLU A 1 80 ? -14.882 -7.752 -2.369 1.00 88.38 80 GLU A C 1
ATOM 630 O O . GLU A 1 80 ? -14.089 -8.482 -2.963 1.00 88.38 80 GLU A O 1
ATOM 635 N N . GLY A 1 81 ? -15.509 -8.154 -1.262 1.00 88.06 81 GLY A N 1
ATOM 636 C CA . GLY A 1 81 ? -15.281 -9.469 -0.656 1.00 88.06 81 GLY A CA 1
ATOM 637 C C . GLY A 1 81 ? -14.040 -9.565 0.240 1.00 88.06 81 GLY A C 1
ATOM 638 O O . GLY A 1 81 ? -13.791 -10.637 0.798 1.00 88.06 81 GLY A O 1
ATOM 639 N N . ALA A 1 82 ? -13.294 -8.472 0.441 1.00 92.12 82 ALA A N 1
ATOM 640 C CA . ALA A 1 82 ? -12.274 -8.424 1.481 1.00 92.12 82 ALA A CA 1
ATOM 641 C C . ALA A 1 82 ? -12.897 -8.696 2.863 1.00 92.12 82 ALA A C 1
ATOM 643 O O . ALA A 1 82 ? -13.943 -8.154 3.218 1.00 92.12 82 ALA A O 1
ATOM 644 N N . LEU A 1 83 ? -12.245 -9.566 3.638 1.00 91.81 83 LEU A N 1
ATOM 645 C CA . LEU A 1 83 ? -12.753 -10.031 4.937 1.00 91.81 83 LEU A CA 1
ATOM 646 C C . LEU A 1 83 ? -12.316 -9.102 6.073 1.00 91.81 83 LEU A C 1
ATOM 648 O O . LEU A 1 83 ? -13.049 -8.889 7.034 1.00 91.81 83 LEU A O 1
ATOM 652 N N . ASP A 1 84 ? -11.113 -8.558 5.940 1.00 92.44 84 ASP A N 1
ATOM 653 C CA . ASP A 1 84 ? -10.499 -7.594 6.835 1.00 92.44 84 ASP A CA 1
ATOM 654 C C . ASP A 1 84 ? -9.488 -6.741 6.047 1.00 92.44 84 ASP A C 1
ATOM 656 O O . ASP A 1 84 ? -9.286 -6.929 4.840 1.00 92.44 84 ASP A O 1
ATOM 660 N N . LEU A 1 85 ? -8.860 -5.780 6.727 1.00 93.56 85 LEU A N 1
ATOM 661 C CA . LEU A 1 85 ? -7.903 -4.857 6.118 1.00 93.56 85 LEU A CA 1
ATOM 662 C C . LEU A 1 85 ? -6.635 -5.570 5.624 1.00 93.56 85 LEU A C 1
ATOM 664 O O . LEU A 1 85 ? -6.017 -5.134 4.653 1.00 93.56 85 LEU A O 1
ATOM 668 N N . THR A 1 86 ? -6.257 -6.671 6.277 1.00 94.62 86 THR A N 1
ATOM 669 C CA . THR A 1 86 ? -5.136 -7.516 5.860 1.00 94.62 86 THR A CA 1
ATOM 670 C C . THR A 1 86 ? -5.437 -8.179 4.524 1.00 94.62 86 THR A C 1
ATOM 672 O O . THR A 1 86 ? -4.677 -8.000 3.575 1.00 94.62 86 THR A O 1
ATOM 675 N N . HIS A 1 87 ? -6.573 -8.866 4.432 1.00 95.44 87 HIS A N 1
ATOM 676 C CA . HIS A 1 87 ? -7.020 -9.534 3.222 1.00 95.44 87 HIS A CA 1
ATOM 677 C C . HIS A 1 87 ? -7.212 -8.533 2.077 1.00 95.44 87 HIS A C 1
ATOM 679 O O . HIS A 1 87 ? -6.804 -8.806 0.953 1.00 95.44 87 HIS A O 1
ATOM 685 N N . ALA A 1 88 ? -7.754 -7.342 2.356 1.00 95.81 88 ALA A N 1
ATOM 686 C CA . ALA A 1 88 ? -7.863 -6.275 1.362 1.00 95.81 88 ALA A CA 1
ATOM 687 C C . ALA A 1 88 ? -6.494 -5.869 0.786 1.00 95.81 88 ALA A C 1
ATOM 689 O O . ALA A 1 88 ? -6.341 -5.757 -0.430 1.00 95.81 88 ALA A O 1
ATOM 690 N N . ALA A 1 89 ? -5.495 -5.661 1.651 1.00 95.81 89 ALA A N 1
ATOM 691 C CA . ALA A 1 89 ? -4.150 -5.284 1.229 1.00 95.81 89 ALA A CA 1
ATOM 692 C C . ALA A 1 89 ? -3.449 -6.397 0.434 1.00 95.81 89 ALA A C 1
ATOM 694 O O . ALA A 1 89 ? -2.754 -6.091 -0.534 1.00 95.81 89 ALA A O 1
ATOM 695 N N . ASP A 1 90 ? -3.657 -7.660 0.817 1.00 94.69 90 ASP A N 1
ATOM 696 C CA . ASP A 1 90 ? -3.134 -8.824 0.095 1.00 94.69 90 ASP A CA 1
ATOM 697 C C . ASP A 1 90 ? -3.748 -8.927 -1.312 1.00 94.69 90 ASP A C 1
ATOM 699 O O . ASP A 1 90 ? -3.012 -9.049 -2.285 1.00 94.69 90 ASP A O 1
ATOM 703 N N . LEU A 1 91 ? -5.067 -8.752 -1.452 1.00 94.81 91 LEU A N 1
ATOM 704 C CA . LEU A 1 91 ? -5.747 -8.772 -2.755 1.00 94.81 91 LEU A CA 1
ATOM 705 C C . LEU A 1 91 ? -5.263 -7.663 -3.701 1.00 94.81 91 LEU A C 1
ATOM 707 O O . LEU A 1 91 ? -5.076 -7.901 -4.894 1.00 94.81 91 LEU A O 1
ATOM 711 N N . VAL A 1 92 ? -5.045 -6.449 -3.186 1.00 94.56 92 VAL A N 1
ATOM 712 C CA . VAL A 1 92 ? -4.492 -5.354 -4.002 1.00 94.56 92 VAL A CA 1
ATOM 713 C C . VAL A 1 92 ? -3.043 -5.638 -4.387 1.00 94.56 92 VAL A C 1
ATOM 715 O O . VAL A 1 92 ? -2.662 -5.379 -5.527 1.00 94.56 92 VAL A O 1
ATOM 718 N N . LEU A 1 93 ? -2.239 -6.199 -3.477 1.00 93.38 93 LEU A N 1
ATOM 719 C CA . LEU A 1 93 ? -0.872 -6.598 -3.802 1.00 93.38 93 LEU A CA 1
ATOM 720 C C . LEU A 1 93 ? -0.855 -7.671 -4.899 1.00 93.38 93 LEU A C 1
ATOM 722 O O . LEU A 1 93 ? -0.098 -7.535 -5.857 1.00 93.38 93 LEU A O 1
ATOM 726 N N . ASP A 1 94 ? -1.702 -8.693 -4.799 1.00 92.00 94 ASP A N 1
ATOM 727 C CA . ASP A 1 94 ? -1.808 -9.749 -5.808 1.00 92.00 94 ASP A CA 1
ATOM 728 C C . ASP A 1 94 ? -2.188 -9.183 -7.184 1.00 92.00 94 ASP A C 1
ATOM 730 O O . ASP A 1 94 ? -1.599 -9.576 -8.193 1.00 92.00 94 ASP A O 1
ATOM 734 N N . GLY A 1 95 ? -3.106 -8.210 -7.229 1.00 90.12 95 GLY A N 1
ATOM 735 C CA . GLY A 1 95 ? -3.456 -7.487 -8.455 1.00 90.12 95 GLY A CA 1
ATOM 736 C C . GLY A 1 95 ? -2.258 -6.764 -9.078 1.00 90.12 95 GLY A C 1
ATOM 737 O O . GLY A 1 95 ? -1.979 -6.943 -10.262 1.00 90.12 95 GLY A O 1
ATOM 738 N N . LEU A 1 96 ? -1.492 -6.022 -8.270 1.00 88.69 96 LEU A N 1
ATOM 739 C CA . LEU A 1 96 ? -0.281 -5.331 -8.732 1.00 88.69 96 LEU A CA 1
ATOM 740 C C . LEU A 1 96 ? 0.765 -6.306 -9.281 1.00 88.69 96 LEU A C 1
ATOM 742 O O . LEU A 1 96 ? 1.375 -6.053 -10.318 1.00 88.69 96 LEU A O 1
ATOM 746 N N . LEU A 1 97 ? 0.978 -7.437 -8.604 1.00 86.19 97 LEU A N 1
ATOM 747 C CA . LEU A 1 97 ? 1.929 -8.446 -9.068 1.00 86.19 97 LEU A CA 1
ATOM 748 C C . LEU A 1 97 ? 1.448 -9.102 -10.370 1.00 86.19 97 LEU A C 1
ATOM 750 O O . LEU A 1 97 ? 2.259 -9.324 -11.267 1.00 86.19 97 LEU A O 1
ATOM 754 N N . ALA A 1 98 ? 0.151 -9.373 -10.515 1.00 83.12 98 ALA A N 1
ATOM 755 C CA . ALA A 1 98 ? -0.412 -9.963 -11.728 1.00 83.12 98 ALA A CA 1
ATOM 756 C C . ALA A 1 98 ? -0.302 -9.051 -12.965 1.00 83.12 98 ALA A C 1
ATOM 758 O O . ALA A 1 98 ? -0.166 -9.557 -14.076 1.00 83.12 98 ALA A O 1
ATOM 759 N N . GLU A 1 99 ? -0.329 -7.726 -12.796 1.00 72.44 99 GLU A N 1
ATOM 760 C CA . GLU A 1 99 ? -0.101 -6.774 -13.894 1.00 72.44 99 GLU A CA 1
ATOM 761 C C . GLU A 1 99 ? 1.377 -6.687 -14.310 1.00 72.44 99 GLU A C 1
ATOM 763 O O . GLU A 1 99 ? 1.688 -6.446 -15.479 1.00 72.44 99 GLU A O 1
ATOM 768 N N . VAL A 1 100 ? 2.299 -6.914 -13.369 1.00 61.50 100 VAL A N 1
ATOM 769 C CA . VAL A 1 100 ? 3.752 -6.841 -13.595 1.00 61.50 100 VAL A CA 1
ATOM 770 C C . VAL A 1 100 ? 4.321 -8.157 -14.137 1.00 61.50 100 VAL A C 1
ATOM 772 O O . VAL A 1 100 ? 5.267 -8.147 -14.931 1.00 61.50 100 VAL A O 1
ATOM 775 N N . PHE A 1 101 ? 3.755 -9.302 -13.752 1.00 49.78 101 PHE A N 1
ATOM 776 C CA . PHE A 1 101 ? 4.145 -10.602 -14.289 1.00 49.78 101 PHE A CA 1
ATOM 777 C C . PHE A 1 101 ? 3.265 -10.957 -15.492 1.00 49.78 101 PHE A C 1
ATOM 779 O O . PHE A 1 101 ? 2.080 -11.226 -15.301 1.00 49.78 101 PHE A O 1
ATOM 786 N N . PRO A 1 102 ? 3.800 -11.045 -16.730 1.00 44.59 102 PRO A N 1
ATOM 787 C CA . PRO A 1 102 ? 3.029 -11.631 -17.817 1.00 44.59 102 PRO A CA 1
ATOM 788 C C . PRO A 1 102 ? 2.588 -13.026 -17.373 1.00 44.59 102 PRO A C 1
ATOM 790 O O . PRO A 1 102 ? 3.426 -13.822 -16.940 1.00 44.59 102 PRO A O 1
ATOM 793 N N . ALA A 1 103 ? 1.275 -13.277 -17.430 1.00 48.41 103 ALA A N 1
ATOM 794 C CA . ALA A 1 103 ? 0.664 -14.532 -17.020 1.00 48.41 103 ALA A CA 1
ATOM 795 C C . ALA A 1 103 ? 1.515 -15.699 -17.528 1.00 48.41 103 ALA A C 1
ATOM 797 O O . ALA A 1 103 ? 1.667 -15.893 -18.739 1.00 48.41 103 ALA A O 1
ATOM 798 N N . LEU A 1 104 ? 2.123 -16.442 -16.598 1.00 52.72 104 LEU A N 1
ATOM 799 C CA . LEU A 1 104 ? 2.833 -17.660 -16.955 1.00 52.72 104 LEU A CA 1
ATOM 800 C C . LEU A 1 104 ? 1.839 -18.541 -17.719 1.00 52.72 104 LEU A C 1
ATOM 802 O O . LEU A 1 104 ? 0.711 -18.714 -17.243 1.00 52.72 104 LEU A O 1
ATOM 806 N N . PRO A 1 105 ? 2.214 -19.077 -18.895 1.00 47.50 105 PRO A N 1
ATOM 807 C CA . PRO A 1 105 ? 1.335 -19.988 -19.601 1.00 47.50 105 PRO A CA 1
ATOM 808 C C . PRO A 1 105 ? 0.953 -21.124 -18.644 1.00 47.50 105 PRO A C 1
ATOM 810 O O . PRO A 1 105 ? 1.791 -21.527 -17.823 1.00 47.50 105 PRO A O 1
ATOM 813 N N . PRO A 1 106 ? -0.297 -21.623 -18.704 1.00 57.06 106 PRO A N 1
ATOM 814 C CA . PRO A 1 106 ? -0.710 -22.737 -17.866 1.00 57.06 106 PRO A CA 1
ATOM 815 C C . PRO A 1 106 ? 0.328 -23.847 -18.022 1.00 57.06 106 PRO A C 1
ATOM 817 O O . PRO A 1 106 ? 0.752 -24.140 -19.144 1.00 57.06 106 PRO A O 1
ATOM 820 N N . ARG A 1 107 ? 0.800 -24.404 -16.897 1.00 57.16 107 ARG A N 1
ATOM 821 C CA . ARG A 1 107 ? 1.705 -25.556 -16.930 1.00 57.16 107 ARG A CA 1
ATOM 822 C C . ARG A 1 107 ? 1.019 -26.607 -17.789 1.00 57.16 107 ARG A C 1
ATOM 824 O O . ARG A 1 107 ? -0.045 -27.081 -17.412 1.00 57.16 107 ARG A O 1
ATOM 831 N N . GLY A 1 108 ? 1.580 -26.873 -18.966 1.00 55.38 108 GLY A N 1
ATOM 832 C CA . GLY A 1 108 ? 1.049 -27.890 -19.854 1.00 55.38 108 GLY A CA 1
ATOM 833 C C . GLY A 1 108 ? 1.014 -29.205 -19.094 1.00 55.38 108 GLY A C 1
ATOM 834 O O . GLY A 1 108 ? 2.044 -29.619 -18.558 1.00 55.38 108 GLY A O 1
ATOM 835 N N . ASP A 1 109 ? -0.169 -29.805 -19.017 1.00 55.56 109 ASP A N 1
ATOM 836 C CA . ASP A 1 109 ? -0.325 -31.188 -18.592 1.00 55.56 109 ASP A CA 1
ATOM 837 C C . ASP A 1 109 ? 0.541 -32.052 -19.522 1.00 55.56 109 ASP A C 1
ATOM 839 O O . ASP A 1 109 ? 0.317 -32.093 -20.736 1.00 55.56 109 ASP A O 1
ATOM 843 N N . VAL A 1 110 ? 1.571 -32.677 -18.949 1.00 53.66 110 VAL A N 1
ATOM 844 C CA . VAL A 1 110 ? 2.355 -33.757 -19.568 1.00 53.66 110 VAL A CA 1
ATOM 845 C C . VAL A 1 110 ? 1.918 -35.095 -19.005 1.00 53.66 110 VAL A C 1
ATOM 847 O O . VAL A 1 110 ? 1.704 -35.172 -17.774 1.00 53.66 110 VAL A O 1
#

Nearest PDB structures (foldseek):
  7k55-assembly1_L  TM=2.549E-01  e=3.006E+00  Escherichia coli K-12
  5lzd-assembly1_g  TM=2.430E-01  e=4.417E+00  Escherichia coli

Secondary structure (DSSP, 8-state):
-EEEEEEETTTTEEEEEEEEEEEETTSSSPEEEEEE-TT-TTTTHHHHHH--TT--HHHHHHHHHT-SSSEEEEE-PPPTT--SHHHHHHHHHHHHHHHHS--PPP----

pLDDT: mean 85.2, std 12.32, range [44.59, 96.12]